Protein AF-A0A530Z2F0-F1 (afdb_monomer)

Nearest PDB structures (foldseek):
  2wtm-assembly1_B  TM=8.538E-01  e=4.099E-01  Butyrivibrio proteoclasticus
  7xrh-assembly1_B  TM=8.521E-01  e=4.373E-01  Lactobacillus acidophilus
  7v8w-assembly1_A  TM=6.581E-01  e=2.441E-01  Paenibacillus sp.
  7v8x-assembly1_A  TM=6.892E-01  e=3.841E-01  Paenibacillus sp.
  7v8u-assembly1_A  TM=6.479E-01  e=3.163E-01  Paenibacillus sp.

Solvent-accessible surface area (backbone atoms only — not comparable to full-atom values): 4716 Å² total; per-residue (Å²): 133,86,67,72,49,77,39,51,51,93,82,34,93,47,73,49,80,46,74,52,65,86,95,48,60,53,79,29,73,69,47,47,53,53,40,49,55,42,20,75,73,56,27,17,30,39,29,30,57,60,68,66,59,51,38,42,81,76,71,42,84,64,78,81,74,62,66,82,78,52,53,66,57,67,79,73,101

Radius of gyration: 12.89 Å; Cα contacts (8 Å, |Δi|>4): 103; chains: 1; bounding box: 25×24×34 Å

pLDDT: mean 91.52, std 8.45, range [57.97, 98.62]

Secondary structure (DSSP, 8-state):
----EEES-TT-S-EEEEE--TTS-TTSHHHHHHHHHHHHTT-EEEEE--HHHHGGGGT--PPPPPHHHHHHHHH--

Mean predicted aligned error: 3.64 Å

Sequence (77 aa):
MTTFLFDGPDTAPITILLAHGAGAPMDSASMNATAKALAEAGFRVARFEFHYMAARRYGHRKPPPRAETVNPEYIKA

Structure (mmCIF, N/CA/C/O backbone):
data_AF-A0A530Z2F0-F1
#
_entry.id   AF-A0A530Z2F0-F1
#
loop_
_atom_site.group_PDB
_atom_site.id
_atom_site.type_symbol
_atom_site.label_atom_id
_atom_site.label_alt_id
_atom_site.label_comp_id
_atom_site.label_asym_id
_atom_site.label_entity_id
_atom_site.label_seq_id
_atom_site.pdbx_PDB_ins_code
_atom_site.Cartn_x
_atom_site.Cartn_y
_atom_site.Cartn_z
_atom_site.occupancy
_atom_site.B_iso_or_equiv
_atom_site.auth_seq_id
_atom_site.auth_c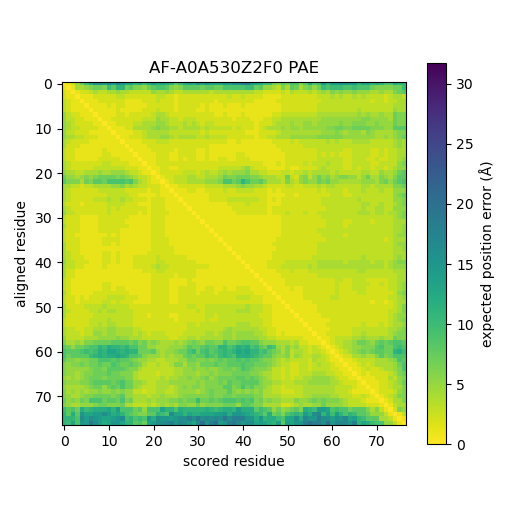omp_id
_atom_site.auth_asym_id
_atom_site.auth_atom_id
_atom_site.pdbx_PDB_model_num
ATOM 1 N N . MET A 1 1 ? -8.438 -6.055 -12.989 1.00 66.38 1 MET A N 1
ATOM 2 C CA . MET A 1 1 ? -8.880 -5.897 -11.590 1.00 66.38 1 MET A CA 1
ATOM 3 C C . MET A 1 1 ? -7.653 -5.674 -10.734 1.00 66.38 1 MET A C 1
ATOM 5 O O . MET A 1 1 ? -6.657 -6.348 -10.970 1.00 66.38 1 MET A O 1
ATOM 9 N N . THR A 1 2 ? -7.706 -4.711 -9.819 1.00 81.62 2 THR A N 1
ATOM 10 C CA . THR A 1 2 ? -6.643 -4.473 -8.835 1.00 81.62 2 THR A CA 1
ATOM 11 C C . THR A 1 2 ? -6.749 -5.531 -7.741 1.00 81.62 2 THR A C 1
ATOM 13 O O . THR A 1 2 ? -7.840 -5.771 -7.231 1.00 81.62 2 THR A O 1
ATOM 16 N N . THR A 1 3 ? -5.638 -6.188 -7.413 1.00 89.12 3 THR A N 1
ATOM 17 C CA . THR A 1 3 ? -5.576 -7.158 -6.312 1.00 89.12 3 THR A CA 1
ATOM 18 C C . THR A 1 3 ? -5.093 -6.454 -5.054 1.00 89.12 3 THR A C 1
ATOM 20 O O . THR A 1 3 ? -4.094 -5.736 -5.107 1.00 89.12 3 THR A O 1
ATOM 23 N N . PHE A 1 4 ? -5.770 -6.699 -3.933 1.00 94.06 4 PHE A N 1
ATOM 24 C CA . PHE A 1 4 ? -5.392 -6.165 -2.629 1.00 94.06 4 PHE A CA 1
ATOM 25 C C . PHE A 1 4 ? -4.804 -7.239 -1.721 1.00 94.06 4 PHE A C 1
ATOM 27 O O . PHE A 1 4 ? -5.258 -8.384 -1.723 1.00 94.06 4 PHE A O 1
ATOM 34 N N . LEU A 1 5 ? -3.836 -6.835 -0.901 1.00 96.06 5 LEU A N 1
ATOM 35 C CA . LEU A 1 5 ? -3.470 -7.537 0.325 1.00 96.06 5 LEU A CA 1
ATOM 36 C C . LEU A 1 5 ? -4.082 -6.803 1.512 1.00 96.06 5 LEU A C 1
ATOM 38 O O . LEU A 1 5 ? -4.069 -5.572 1.543 1.00 96.06 5 LEU A O 1
ATOM 42 N N . PHE A 1 6 ? -4.593 -7.562 2.476 1.00 97.25 6 PHE A N 1
ATOM 43 C CA . PHE A 1 6 ? -5.187 -7.012 3.684 1.00 97.25 6 PHE A CA 1
ATOM 44 C C . PHE A 1 6 ? -4.425 -7.450 4.929 1.00 97.25 6 PHE A C 1
ATOM 46 O O . PHE A 1 6 ? -4.021 -8.606 5.037 1.00 97.25 6 PHE A O 1
ATOM 53 N N . ASP A 1 7 ? -4.296 -6.524 5.872 1.00 98.38 7 ASP A N 1
ATOM 54 C CA . ASP A 1 7 ? -3.806 -6.764 7.225 1.00 98.38 7 ASP A CA 1
ATOM 55 C C . ASP A 1 7 ? -4.779 -6.136 8.240 1.00 98.38 7 ASP A C 1
ATOM 57 O O . ASP A 1 7 ? -5.485 -5.170 7.930 1.00 98.38 7 ASP A O 1
ATOM 61 N N . GLY A 1 8 ? -4.796 -6.666 9.464 1.00 97.62 8 GLY A N 1
ATOM 62 C CA . GLY A 1 8 ? -5.659 -6.187 10.548 1.00 97.62 8 GLY A CA 1
ATOM 63 C C . GLY A 1 8 ? -7.089 -6.745 10.520 1.00 97.62 8 GLY A C 1
ATOM 64 O O . GLY A 1 8 ? -7.413 -7.597 9.691 1.00 97.62 8 GLY A O 1
ATOM 65 N N . PRO A 1 9 ? -7.950 -6.319 11.463 1.00 96.75 9 PRO A N 1
ATOM 66 C CA . PRO A 1 9 ? -9.302 -6.852 11.597 1.00 96.75 9 PRO A CA 1
ATOM 67 C C . PRO A 1 9 ? -10.193 -6.465 10.415 1.00 96.75 9 PRO A C 1
ATOM 69 O O . PRO A 1 9 ? -10.289 -5.289 10.061 1.00 96.75 9 PRO A O 1
ATOM 72 N N . ASP A 1 10 ? -10.945 -7.426 9.874 1.00 95.62 10 ASP A N 1
ATOM 73 C CA . ASP A 1 10 ? -11.900 -7.147 8.795 1.00 95.62 10 ASP A CA 1
ATOM 74 C C . ASP A 1 10 ? -12.996 -6.148 9.205 1.00 95.62 10 ASP A C 1
ATOM 76 O O . ASP A 1 10 ? -13.556 -5.451 8.359 1.00 95.62 10 ASP A O 1
ATOM 80 N N . THR A 1 11 ? -13.268 -6.067 10.508 1.00 96.06 11 THR A N 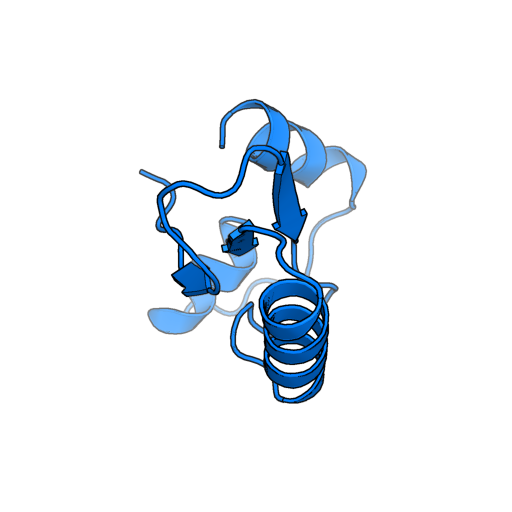1
ATOM 81 C CA . THR A 1 11 ? -14.277 -5.210 11.135 1.00 96.06 11 THR A CA 1
ATOM 82 C C . THR A 1 11 ? -13.718 -3.882 11.647 1.00 96.06 11 THR A C 1
ATOM 84 O O . THR A 1 11 ? -14.425 -3.176 12.368 1.00 96.06 11 THR A O 1
ATOM 87 N N . ALA A 1 12 ? -12.455 -3.544 11.358 1.00 97.38 12 ALA A N 1
ATOM 88 C CA . ALA A 1 12 ? -11.900 -2.275 11.815 1.00 97.38 12 ALA A CA 1
ATOM 89 C C . ALA A 1 12 ? -12.691 -1.100 11.206 1.00 97.38 12 ALA A C 1
ATOM 91 O O . ALA A 1 12 ? -12.978 -1.110 10.006 1.00 97.38 12 ALA A O 1
ATOM 92 N N . PRO A 1 13 ? -13.022 -0.063 11.995 1.00 95.94 13 PRO A N 1
ATOM 93 C CA . PRO A 1 13 ? -13.854 1.045 11.522 1.00 95.94 13 PRO A CA 1
ATOM 94 C C . PRO A 1 13 ? -13.144 1.933 10.490 1.00 95.94 13 PRO A C 1
ATOM 96 O O . PRO A 1 13 ? -13.798 2.695 9.783 1.00 95.94 13 PRO A O 1
ATOM 99 N N . ILE A 1 14 ? -11.811 1.859 10.412 1.00 97.88 14 ILE A N 1
ATOM 100 C CA . ILE A 1 14 ? -10.979 2.664 9.517 1.00 97.88 14 ILE A CA 1
ATOM 101 C C . ILE A 1 14 ? -10.080 1.731 8.707 1.00 97.88 14 ILE A C 1
ATOM 103 O O . ILE A 1 14 ? -9.383 0.884 9.272 1.00 97.88 14 ILE A O 1
ATOM 107 N N . THR A 1 15 ? -10.074 1.933 7.386 1.00 97.56 15 THR A N 1
ATOM 108 C CA . THR A 1 15 ? -9.148 1.271 6.461 1.00 97.56 15 THR A CA 1
ATOM 109 C C . THR A 1 15 ? -8.130 2.270 5.918 1.00 97.56 15 THR A C 1
ATOM 111 O O . THR A 1 15 ? -8.507 3.312 5.386 1.00 97.56 15 THR A O 1
ATOM 114 N N . ILE A 1 16 ? -6.843 1.943 6.028 1.00 97.38 16 I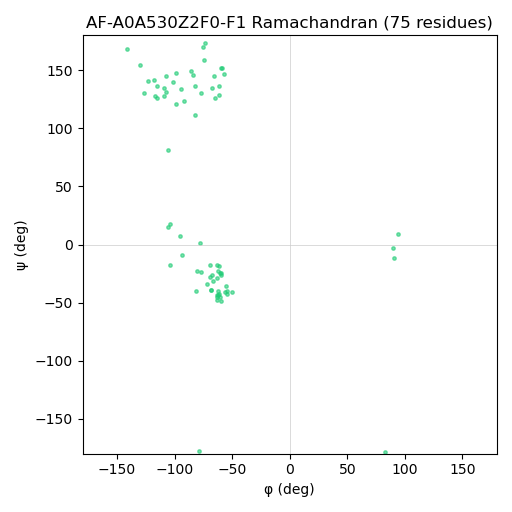LE A N 1
ATOM 115 C CA . ILE A 1 16 ? -5.736 2.706 5.445 1.00 97.38 16 ILE A CA 1
ATOM 116 C C . ILE A 1 16 ? -5.315 2.026 4.142 1.00 97.38 16 ILE A C 1
ATOM 118 O O . ILE A 1 16 ? -4.918 0.862 4.149 1.00 97.38 16 ILE A O 1
ATOM 122 N N . LEU A 1 17 ? -5.379 2.757 3.029 1.00 95.69 17 LEU A N 1
ATOM 123 C CA . LEU A 1 17 ? -4.887 2.299 1.732 1.00 95.69 17 LEU A CA 1
ATOM 124 C C . LEU A 1 17 ? -3.426 2.727 1.540 1.00 95.69 17 LEU A C 1
ATOM 126 O O . LEU A 1 17 ? -3.119 3.917 1.592 1.00 95.69 17 LEU A O 1
ATOM 130 N N . LEU A 1 18 ? -2.533 1.771 1.283 1.00 95.75 18 LEU A N 1
ATOM 131 C CA . LEU A 1 18 ? -1.120 2.025 1.003 1.00 95.75 18 LEU A CA 1
ATOM 132 C C . LEU A 1 18 ? -0.759 1.611 -0.427 1.00 95.75 18 LEU A C 1
ATOM 134 O O . LEU A 1 18 ? -0.946 0.462 -0.832 1.00 95.75 18 LEU A O 1
ATOM 138 N N . ALA A 1 19 ? -0.171 2.553 -1.163 1.00 93.25 19 ALA A N 1
ATOM 139 C CA . ALA A 1 19 ? 0.522 2.297 -2.419 1.00 93.25 19 ALA A CA 1
ATOM 140 C C . ALA A 1 19 ? 2.033 2.209 -2.169 1.00 93.25 19 ALA A C 1
ATOM 142 O O . ALA A 1 19 ? 2.578 2.901 -1.307 1.00 93.25 19 ALA A O 1
ATOM 143 N N . HIS A 1 20 ? 2.736 1.383 -2.938 1.00 92.50 20 HIS A N 1
ATOM 144 C CA . HIS A 1 20 ? 4.195 1.320 -2.874 1.00 92.50 20 HIS A CA 1
ATOM 145 C C . HIS A 1 20 ? 4.870 2.532 -3.544 1.00 92.50 2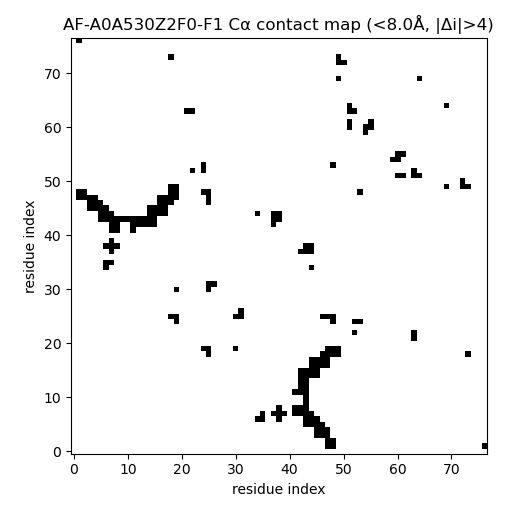0 HIS A C 1
ATOM 147 O O . HIS A 1 20 ? 4.315 3.184 -4.429 1.00 92.50 20 HIS A O 1
ATOM 153 N N . GLY A 1 21 ? 6.127 2.784 -3.170 1.00 88.81 21 GLY A N 1
ATOM 154 C CA . GLY A 1 21 ? 7.009 3.719 -3.873 1.00 88.81 21 GLY A CA 1
ATOM 155 C C . GLY A 1 21 ? 7.614 3.126 -5.152 1.00 88.81 21 GLY A C 1
ATOM 156 O O . GLY A 1 21 ? 7.351 1.982 -5.528 1.00 88.81 21 GLY A O 1
ATOM 157 N N . ALA A 1 22 ? 8.465 3.891 -5.836 1.00 84.38 22 ALA A N 1
ATOM 158 C CA . ALA A 1 22 ? 9.171 3.393 -7.012 1.00 84.38 22 ALA A CA 1
ATOM 159 C C . ALA A 1 22 ? 10.142 2.256 -6.639 1.00 84.38 22 ALA A C 1
ATOM 161 O O . ALA A 1 22 ? 11.019 2.420 -5.798 1.00 84.38 22 ALA A O 1
ATOM 162 N N . GLY A 1 23 ? 10.013 1.107 -7.309 1.00 84.19 23 GLY A N 1
ATOM 163 C CA . GLY A 1 23 ? 11.019 0.041 -7.274 1.00 84.19 23 GLY A CA 1
ATOM 164 C C . GLY A 1 23 ? 10.854 -1.031 -6.194 1.00 84.19 23 GLY A C 1
ATOM 165 O O . GLY A 1 23 ? 11.486 -2.077 -6.330 1.00 84.19 23 GLY A O 1
ATOM 166 N N . ALA A 1 24 ? 9.978 -0.843 -5.206 1.00 91.81 24 ALA A N 1
ATOM 167 C CA . ALA A 1 24 ? 9.669 -1.849 -4.188 1.00 91.81 24 ALA A CA 1
ATOM 168 C C . ALA A 1 24 ? 8.202 -2.306 -4.307 1.00 91.81 24 ALA A C 1
ATOM 170 O O . ALA A 1 24 ? 7.341 -1.454 -4.512 1.00 91.81 24 ALA A O 1
ATOM 171 N N . PRO A 1 25 ? 7.899 -3.613 -4.222 1.00 94.25 25 PRO A N 1
ATOM 172 C CA . PRO A 1 25 ? 6.528 -4.118 -4.319 1.00 94.25 25 PRO A CA 1
ATOM 173 C C . PRO A 1 25 ? 5.720 -3.853 -3.036 1.00 94.25 25 PRO A C 1
ATOM 175 O O . PRO A 1 25 ? 6.272 -3.478 -1.992 1.00 94.25 25 PRO A O 1
ATOM 178 N N . MET A 1 26 ? 4.403 -4.078 -3.096 1.00 95.62 26 MET A N 1
ATOM 179 C CA . MET A 1 26 ? 3.496 -3.886 -1.947 1.00 95.62 26 MET A CA 1
ATOM 180 C C . MET A 1 26 ? 3.792 -4.816 -0.754 1.00 95.62 26 MET A C 1
ATOM 182 O O . MET A 1 26 ? 3.360 -4.540 0.364 1.00 95.62 26 MET A O 1
ATOM 186 N N . ASP A 1 27 ? 4.543 -5.895 -0.984 1.00 95.75 27 ASP A N 1
ATOM 187 C CA . ASP A 1 27 ? 5.018 -6.886 -0.009 1.00 95.75 27 ASP A CA 1
ATOM 188 C C . ASP A 1 27 ? 6.512 -6.714 0.338 1.00 95.75 27 ASP A C 1
ATOM 190 O O . ASP A 1 27 ? 7.141 -7.617 0.894 1.00 95.75 27 ASP A O 1
ATOM 194 N N . SER A 1 28 ? 7.097 -5.545 0.044 1.00 96.50 28 SER A N 1
ATOM 195 C CA . SER A 1 28 ? 8.449 -5.202 0.499 1.00 96.50 28 SER A CA 1
ATOM 196 C C . SER A 1 28 ? 8.561 -5.228 2.028 1.00 96.50 28 SER A C 1
ATOM 198 O O . SER A 1 28 ? 7.595 -4.963 2.741 1.00 96.50 28 SER A O 1
ATOM 200 N N . ALA A 1 29 ? 9.763 -5.500 2.547 1.00 96.81 29 ALA A N 1
ATOM 201 C CA . ALA A 1 29 ? 9.996 -5.617 3.989 1.00 96.81 29 ALA A CA 1
ATOM 202 C C . ALA A 1 29 ? 9.524 -4.380 4.776 1.00 96.81 29 ALA A C 1
ATOM 204 O O . ALA A 1 29 ? 8.857 -4.521 5.798 1.00 96.81 29 ALA A O 1
ATOM 205 N N . SER A 1 30 ? 9.800 -3.175 4.261 1.00 95.75 30 SER A N 1
ATOM 206 C CA . SER A 1 30 ? 9.323 -1.928 4.867 1.00 95.75 30 SER A CA 1
ATOM 207 C C . SER A 1 30 ? 7.797 -1.837 4.858 1.00 95.75 30 SER A C 1
ATOM 209 O O . SER A 1 30 ? 7.215 -1.486 5.877 1.00 95.75 30 SER A O 1
ATOM 211 N N . MET A 1 31 ? 7.143 -2.169 3.740 1.00 97.38 31 MET A N 1
ATOM 212 C CA . MET A 1 31 ? 5.684 -2.084 3.634 1.00 97.38 31 MET A CA 1
ATOM 213 C C . MET A 1 31 ? 4.983 -3.121 4.522 1.00 97.38 31 MET A C 1
ATOM 215 O O . MET A 1 31 ? 3.995 -2.792 5.172 1.00 97.38 31 MET A O 1
ATOM 219 N N . ASN A 1 32 ? 5.522 -4.342 4.615 1.00 98.12 32 ASN A N 1
ATOM 220 C CA . ASN A 1 32 ? 5.038 -5.363 5.550 1.00 98.12 32 ASN A CA 1
ATOM 221 C C . ASN A 1 32 ? 5.150 -4.885 7.004 1.00 98.12 32 ASN A C 1
ATOM 223 O O . ASN A 1 32 ? 4.203 -5.038 7.770 1.00 98.12 32 ASN A O 1
ATOM 227 N N . ALA A 1 33 ? 6.285 -4.288 7.384 1.00 98.25 33 ALA A N 1
ATOM 228 C CA . ALA A 1 33 ? 6.484 -3.770 8.735 1.00 98.25 33 ALA A CA 1
ATOM 229 C C . ALA A 1 33 ? 5.504 -2.629 9.061 1.00 98.25 33 ALA A C 1
ATOM 231 O O . ALA A 1 33 ? 4.895 -2.633 10.129 1.00 98.25 33 ALA A O 1
ATOM 232 N N . THR A 1 34 ? 5.297 -1.693 8.128 1.00 98.25 34 THR A N 1
ATOM 233 C CA . THR A 1 34 ? 4.322 -0.604 8.285 1.00 98.25 34 THR A CA 1
ATOM 234 C C . THR A 1 34 ? 2.892 -1.130 8.400 1.00 98.25 34 THR A C 1
ATOM 236 O O . THR A 1 34 ? 2.172 -0.729 9.312 1.00 98.25 34 THR A O 1
ATOM 239 N N . ALA A 1 35 ? 2.478 -2.047 7.520 1.00 98.44 35 ALA A N 1
ATOM 240 C CA . ALA A 1 35 ? 1.135 -2.625 7.551 1.00 98.44 35 ALA A CA 1
ATOM 241 C C . ALA A 1 35 ? 0.873 -3.384 8.854 1.00 98.44 35 ALA A C 1
ATOM 243 O O . ALA A 1 35 ? -0.172 -3.194 9.471 1.00 98.44 35 ALA A O 1
ATOM 244 N N . LYS A 1 36 ? 1.855 -4.166 9.317 1.00 98.44 36 LYS A N 1
ATOM 245 C CA . LYS A 1 36 ? 1.782 -4.869 10.599 1.00 98.44 36 LYS A CA 1
ATOM 246 C C . LYS A 1 36 ? 1.613 -3.900 11.772 1.00 98.44 36 LYS A C 1
ATOM 248 O O . LYS A 1 36 ? 0.716 -4.099 12.581 1.00 98.44 36 LYS A O 1
ATOM 253 N N . ALA A 1 37 ? 2.420 -2.841 11.843 1.00 98.56 37 ALA A N 1
ATOM 254 C CA . ALA A 1 37 ? 2.337 -1.868 12.934 1.00 98.56 37 ALA A CA 1
ATOM 255 C C . ALA A 1 37 ? 0.979 -1.137 12.969 1.00 98.56 37 ALA A C 1
ATOM 257 O O . ALA A 1 37 ? 0.408 -0.931 14.037 1.00 98.56 37 ALA A O 1
ATOM 258 N N . LEU A 1 38 ? 0.432 -0.776 11.803 1.00 98.50 38 LEU A N 1
ATOM 259 C CA . LEU A 1 38 ? -0.898 -0.163 11.705 1.00 98.50 38 LEU A CA 1
ATOM 260 C C . LEU A 1 38 ? -2.015 -1.152 12.069 1.00 98.50 38 LEU A C 1
ATOM 262 O O . LEU A 1 38 ? -2.962 -0.783 12.761 1.00 98.50 38 LEU A O 1
ATOM 266 N N . ALA A 1 39 ? -1.891 -2.411 11.652 1.00 98.31 39 ALA A N 1
ATOM 267 C CA . ALA A 1 39 ? -2.827 -3.466 12.024 1.00 98.31 39 ALA A CA 1
ATOM 268 C C . ALA A 1 39 ? -2.844 -3.716 13.540 1.00 98.31 39 ALA A C 1
ATOM 270 O O . ALA A 1 39 ? -3.915 -3.808 14.138 1.00 98.31 39 ALA A O 1
ATOM 271 N N . GLU A 1 40 ? -1.671 -3.761 14.176 1.00 98.31 40 GLU A N 1
ATOM 272 C CA . GLU A 1 40 ? -1.528 -3.878 15.635 1.00 98.31 40 GLU A CA 1
ATOM 273 C C . GLU A 1 40 ? -2.114 -2.665 16.377 1.00 98.31 40 GLU A C 1
ATOM 275 O O . GLU A 1 40 ? -2.626 -2.811 17.485 1.00 98.31 40 GLU A O 1
ATOM 280 N N . ALA A 1 41 ? -2.122 -1.486 15.748 1.00 98.00 41 ALA A N 1
ATOM 281 C CA . ALA A 1 41 ? -2.797 -0.292 16.256 1.00 98.00 41 ALA A CA 1
ATOM 282 C C . ALA A 1 41 ? -4.328 -0.289 16.033 1.00 98.00 41 ALA A C 1
ATOM 284 O O . ALA A 1 41 ? -4.997 0.672 16.413 1.00 98.00 41 ALA A O 1
ATOM 285 N N . GLY A 1 42 ? -4.896 -1.345 15.439 1.00 97.88 42 GLY A N 1
ATOM 286 C CA . GLY A 1 42 ? -6.342 -1.522 15.270 1.00 97.88 42 GLY A CA 1
ATOM 287 C C . GLY A 1 42 ? -6.912 -1.032 13.937 1.00 97.88 42 GLY A C 1
ATOM 288 O O . GLY A 1 42 ? -8.134 -1.000 13.781 1.00 97.88 42 GLY A O 1
ATOM 289 N N . PHE A 1 43 ? -6.069 -0.667 12.969 1.00 98.62 43 PHE A N 1
ATOM 290 C CA . PHE A 1 43 ? -6.517 -0.315 11.620 1.00 98.62 43 PHE A CA 1
ATOM 291 C C . PHE A 1 43 ? -6.656 -1.556 10.736 1.00 98.62 43 PHE A C 1
ATOM 293 O O . PHE A 1 43 ? -5.886 -2.508 10.854 1.00 98.62 43 PHE A O 1
ATOM 300 N N . ARG A 1 44 ? -7.582 -1.520 9.774 1.00 98.44 44 ARG A N 1
ATOM 301 C CA . ARG A 1 44 ? -7.485 -2.390 8.598 1.00 98.44 44 ARG A CA 1
ATOM 302 C C . ARG A 1 44 ? -6.536 -1.730 7.610 1.00 98.44 44 ARG A C 1
ATOM 304 O O . ARG A 1 44 ? -6.622 -0.526 7.375 1.00 98.44 44 ARG A O 1
ATOM 311 N N . VAL A 1 45 ? -5.636 -2.491 7.010 1.00 98.44 45 VAL A N 1
ATOM 312 C CA . VAL A 1 45 ? -4.713 -1.979 5.995 1.00 98.44 45 VAL A CA 1
ATOM 313 C C . VAL A 1 45 ? -4.998 -2.692 4.689 1.00 98.44 45 VAL A C 1
ATOM 315 O O . VAL A 1 45 ? -5.029 -3.916 4.657 1.00 98.44 45 VAL A O 1
ATOM 318 N N . ALA A 1 46 ? -5.208 -1.930 3.622 1.00 97.12 46 ALA A N 1
ATOM 319 C CA . ALA A 1 46 ? -5.285 -2.428 2.257 1.00 97.12 46 ALA A CA 1
ATOM 320 C C . ALA A 1 46 ? -4.017 -2.002 1.514 1.00 97.12 46 ALA A C 1
ATOM 322 O O . ALA A 1 46 ? -3.623 -0.836 1.556 1.00 97.12 46 ALA A O 1
ATOM 323 N N . ARG A 1 47 ? -3.369 -2.932 0.820 1.00 96.94 47 ARG A N 1
ATOM 324 C CA . ARG A 1 47 ? -2.177 -2.665 0.011 1.00 96.94 47 ARG A CA 1
ATOM 325 C C . ARG A 1 47 ? -2.419 -3.106 -1.414 1.00 96.94 47 ARG A C 1
ATOM 327 O O . ARG A 1 47 ? -3.008 -4.162 -1.630 1.00 96.94 47 ARG A O 1
ATOM 334 N N . PHE A 1 48 ? -1.942 -2.325 -2.370 1.00 94.81 48 PHE A N 1
ATOM 335 C CA . PHE A 1 48 ? -2.047 -2.658 -3.785 1.00 94.81 48 PHE A CA 1
ATOM 336 C C . PHE A 1 48 ? -0.780 -2.260 -4.539 1.00 94.81 48 PHE A C 1
ATOM 338 O O . PHE A 1 48 ? 0.079 -1.526 -4.037 1.00 94.81 48 PHE A O 1
ATOM 345 N N . GLU A 1 49 ? -0.682 -2.743 -5.772 1.00 94.06 49 GLU A N 1
ATOM 346 C CA . GLU A 1 49 ? 0.342 -2.319 -6.715 1.00 94.06 49 GLU A CA 1
ATOM 347 C C . GLU A 1 49 ? -0.259 -1.491 -7.836 1.00 94.06 49 GLU A C 1
ATOM 349 O O . GLU A 1 49 ? -1.252 -1.888 -8.450 1.00 94.06 49 GLU A O 1
ATOM 354 N N . PHE A 1 50 ? 0.405 -0.380 -8.156 1.00 92.75 50 PHE A N 1
ATOM 355 C CA . PHE A 1 50 ? 0.195 0.273 -9.438 1.00 92.75 50 PHE A CA 1
ATOM 356 C C . PHE A 1 50 ? 0.481 -0.725 -10.559 1.00 92.75 50 PHE A C 1
ATOM 358 O O . PHE A 1 50 ? 1.378 -1.573 -10.452 1.00 92.75 50 PHE A O 1
ATOM 365 N N . HIS A 1 51 ? -0.241 -0.607 -11.666 1.00 90.94 51 HIS A N 1
ATOM 366 C CA . HIS A 1 51 ? -0.251 -1.594 -12.737 1.00 90.94 51 HIS A CA 1
ATOM 367 C C . HIS A 1 51 ? 1.157 -1.892 -13.274 1.00 90.94 51 HIS A C 1
ATOM 369 O O . HIS A 1 51 ? 1.489 -3.038 -13.579 1.00 90.94 51 HIS A O 1
ATOM 375 N N . TYR A 1 52 ? 2.027 -0.878 -13.328 1.00 91.06 52 TYR A N 1
ATOM 376 C CA . TYR A 1 52 ? 3.411 -1.049 -13.774 1.00 91.06 52 TYR A CA 1
ATOM 377 C C . TYR A 1 52 ? 4.266 -1.908 -12.822 1.00 91.06 52 TYR A C 1
ATOM 379 O O . TYR A 1 52 ? 5.176 -2.591 -13.297 1.00 91.06 52 TYR A O 1
ATOM 387 N N . MET A 1 53 ? 4.005 -1.887 -11.508 1.00 92.88 53 MET A N 1
ATOM 388 C CA . MET A 1 53 ? 4.671 -2.774 -10.545 1.00 92.88 53 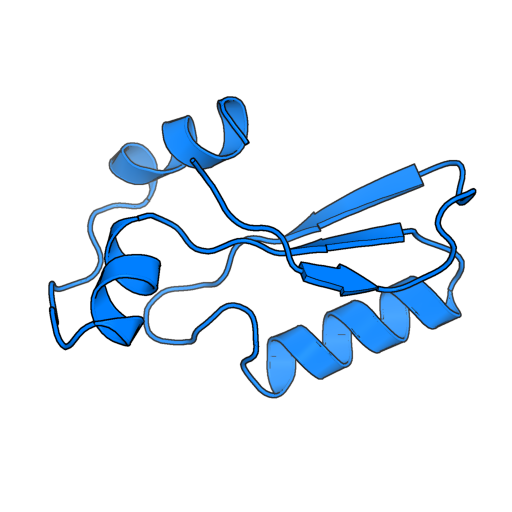MET A CA 1
ATOM 389 C C . MET A 1 53 ? 4.023 -4.151 -10.525 1.00 92.88 53 MET A C 1
ATOM 391 O O . MET A 1 53 ? 4.758 -5.136 -10.549 1.00 92.88 53 MET A O 1
ATOM 395 N N . ALA A 1 54 ? 2.691 -4.234 -10.601 1.00 92.44 54 ALA A N 1
ATOM 396 C CA . ALA A 1 54 ? 1.981 -5.510 -10.712 1.00 92.44 54 ALA A CA 1
ATOM 397 C C . ALA A 1 54 ? 2.473 -6.322 -11.921 1.00 92.44 54 ALA A C 1
ATOM 399 O O . ALA A 1 54 ? 2.740 -7.520 -11.821 1.00 92.44 54 ALA A O 1
ATOM 400 N N . ALA A 1 55 ? 2.708 -5.654 -13.055 1.00 91.56 55 ALA A N 1
ATOM 401 C CA . ALA A 1 55 ? 3.255 -6.272 -14.259 1.00 91.56 55 ALA A CA 1
ATOM 402 C C . ALA A 1 55 ? 4.652 -6.902 -14.050 1.00 91.56 55 ALA A C 1
ATOM 404 O O . ALA A 1 55 ?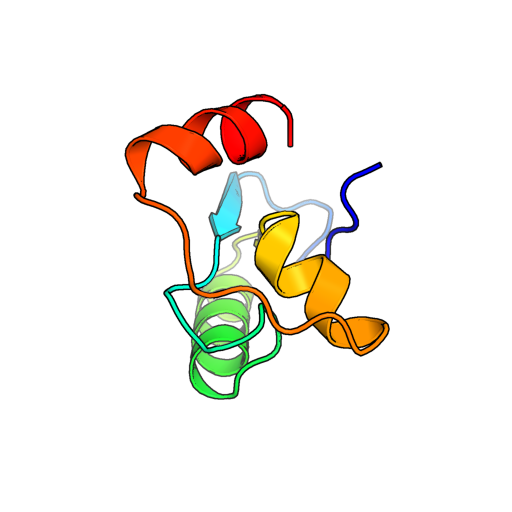 5.004 -7.855 -14.753 1.00 91.56 55 ALA A O 1
ATOM 405 N N . ARG A 1 56 ? 5.438 -6.444 -13.059 1.00 92.19 56 ARG A N 1
ATOM 406 C CA . ARG A 1 56 ? 6.749 -7.040 -12.733 1.00 92.19 56 ARG A CA 1
ATOM 407 C C . ARG A 1 56 ? 6.625 -8.446 -12.165 1.00 92.19 56 ARG A C 1
ATOM 409 O O . ARG A 1 56 ? 7.548 -9.233 -12.371 1.00 92.19 56 ARG A O 1
ATOM 416 N N . ARG A 1 57 ? 5.498 -8.789 -11.527 1.00 90.50 57 ARG A N 1
ATOM 417 C CA . ARG A 1 57 ? 5.227 -10.159 -11.052 1.00 90.50 57 ARG A CA 1
ATOM 418 C C . ARG A 1 57 ? 5.164 -11.170 -12.201 1.00 90.50 57 ARG A C 1
ATOM 420 O O . ARG A 1 57 ? 5.436 -12.344 -11.988 1.00 90.50 57 ARG A O 1
ATOM 427 N N . TYR A 1 58 ? 4.892 -10.697 -13.418 1.00 91.44 58 TYR A N 1
ATOM 428 C CA . TYR A 1 58 ? 4.835 -11.494 -14.646 1.00 91.44 58 TYR A CA 1
ATOM 429 C C . TYR A 1 58 ? 6.054 -11.276 -15.564 1.00 91.44 58 TYR A C 1
ATOM 431 O O . TYR A 1 58 ? 6.023 -11.628 -16.738 1.00 91.44 58 TYR A O 1
ATOM 439 N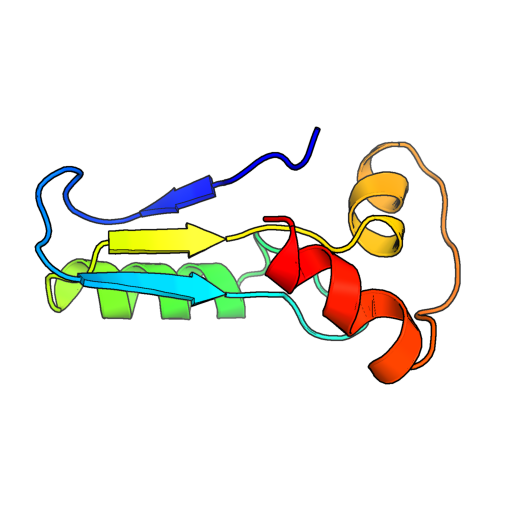 N . GLY A 1 59 ? 7.134 -10.672 -15.052 1.00 91.38 59 GLY A N 1
ATOM 440 C CA . GLY A 1 59 ? 8.388 -10.472 -15.793 1.00 91.38 59 GLY A CA 1
ATOM 441 C C . GLY A 1 59 ? 8.484 -9.169 -16.598 1.00 91.38 59 GLY A C 1
ATOM 442 O O . GLY A 1 59 ? 9.546 -8.872 -17.148 1.00 91.38 59 GLY A O 1
ATOM 443 N N . HIS A 1 60 ? 7.444 -8.331 -16.633 1.00 88.81 60 HIS A N 1
ATOM 444 C CA . HIS A 1 60 ? 7.503 -7.046 -17.335 1.00 88.81 60 HIS A CA 1
ATOM 445 C C . HIS A 1 60 ? 8.177 -5.968 -16.480 1.00 88.81 60 HIS A C 1
ATOM 447 O O . HIS A 1 60 ? 7.614 -5.490 -15.500 1.00 88.81 60 HIS A O 1
ATOM 453 N N . ARG A 1 61 ? 9.375 -5.520 -16.872 1.00 85.25 61 ARG A N 1
ATOM 454 C CA . ARG A 1 61 ? 10.134 -4.482 -16.153 1.00 85.25 61 ARG A CA 1
ATOM 455 C C . ARG A 1 61 ? 10.101 -3.141 -16.879 1.00 85.25 61 ARG A C 1
ATOM 457 O O . ARG A 1 61 ? 11.043 -2.777 -17.573 1.00 85.25 61 ARG A O 1
ATOM 464 N N . LYS A 1 62 ? 9.016 -2.388 -16.688 1.00 84.12 62 LYS A N 1
ATOM 465 C CA . LYS A 1 62 ? 8.944 -0.984 -17.118 1.00 84.12 62 LYS A CA 1
ATOM 466 C C . LYS A 1 62 ? 9.570 -0.058 -16.061 1.00 84.12 62 LYS A C 1
ATOM 468 O O . LYS A 1 62 ? 9.465 -0.352 -14.858 1.00 84.12 62 LYS A O 1
ATOM 473 N N . PRO A 1 63 ? 10.222 1.044 -16.476 1.00 86.50 63 PRO A N 1
ATOM 474 C CA . PRO A 1 63 ? 10.609 2.098 -15.547 1.00 86.50 63 PRO A CA 1
ATOM 475 C C . PRO A 1 63 ? 9.360 2.681 -14.865 1.00 86.50 63 PRO A C 1
ATOM 477 O O . PRO A 1 63 ? 8.272 2.628 -15.448 1.00 86.50 63 PRO A O 1
ATOM 480 N N . PRO A 1 64 ? 9.489 3.198 -13.631 1.00 87.38 64 PRO A N 1
ATOM 481 C CA . PRO A 1 64 ? 8.375 3.844 -12.958 1.00 87.38 64 PRO A CA 1
ATOM 482 C C . PRO A 1 64 ? 7.919 5.059 -13.778 1.00 87.38 64 PRO A C 1
ATOM 484 O O . PRO A 1 64 ? 8.755 5.879 -14.169 1.00 87.38 64 PRO A O 1
ATOM 487 N N . PRO A 1 65 ? 6.618 5.176 -14.078 1.00 90.56 65 PRO A N 1
ATOM 488 C CA . PRO A 1 65 ? 6.084 6.363 -14.720 1.00 90.56 65 PRO A CA 1
ATOM 489 C C . PRO A 1 65 ? 6.030 7.519 -13.705 1.00 90.56 65 PRO A C 1
ATOM 491 O O . PRO A 1 65 ? 6.295 7.340 -12.514 1.00 90.56 65 PRO A O 1
ATOM 494 N N . ARG A 1 66 ? 5.690 8.726 -14.164 1.00 90.56 66 ARG A N 1
ATOM 495 C CA . ARG A 1 66 ? 5.525 9.872 -13.259 1.00 90.56 66 ARG A CA 1
ATOM 496 C C . ARG A 1 66 ? 4.336 9.650 -12.320 1.00 90.56 66 ARG A C 1
ATOM 498 O O . ARG A 1 66 ? 3.336 9.068 -12.740 1.00 90.56 66 ARG A O 1
ATOM 505 N N . ALA A 1 67 ? 4.423 10.126 -11.080 1.00 85.06 67 ALA A N 1
ATOM 506 C CA . ALA A 1 67 ? 3.393 9.889 -10.066 1.00 85.06 67 ALA A CA 1
ATOM 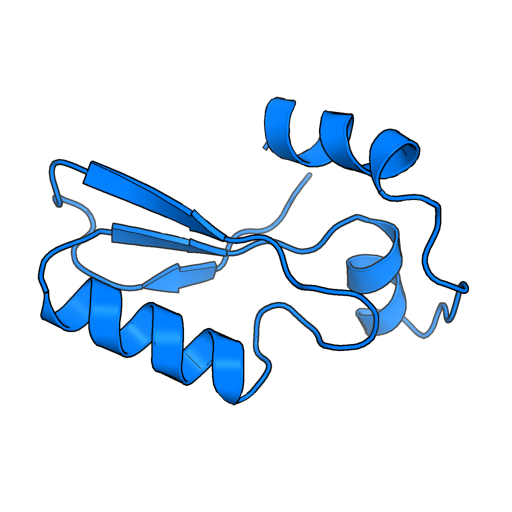507 C C . ALA A 1 67 ? 1.993 10.326 -10.538 1.00 85.06 67 ALA A C 1
ATOM 509 O O . ALA A 1 67 ? 1.024 9.584 -10.389 1.00 85.06 67 ALA A O 1
ATOM 510 N N . GLU A 1 68 ? 1.893 11.464 -11.229 1.00 88.38 68 GLU A N 1
ATOM 511 C CA . GLU A 1 68 ? 0.625 12.014 -11.725 1.00 88.38 68 GLU A CA 1
ATOM 512 C C . GLU A 1 68 ? -0.095 11.065 -12.694 1.00 88.38 68 GLU A C 1
ATOM 514 O O . GLU A 1 68 ? -1.318 11.096 -12.797 1.00 88.38 68 GLU A O 1
ATOM 519 N N . THR A 1 69 ? 0.651 10.200 -13.386 1.00 89.06 69 THR A N 1
ATOM 520 C CA . THR A 1 69 ? 0.082 9.241 -14.344 1.00 89.06 69 THR A CA 1
ATOM 521 C C . THR A 1 69 ? -0.499 7.996 -13.682 1.00 89.06 69 THR A C 1
ATOM 523 O O . THR A 1 69 ? -1.369 7.361 -14.271 1.00 89.06 69 THR A O 1
ATOM 526 N N . VAL A 1 70 ? -0.055 7.660 -12.466 1.00 87.62 70 VAL A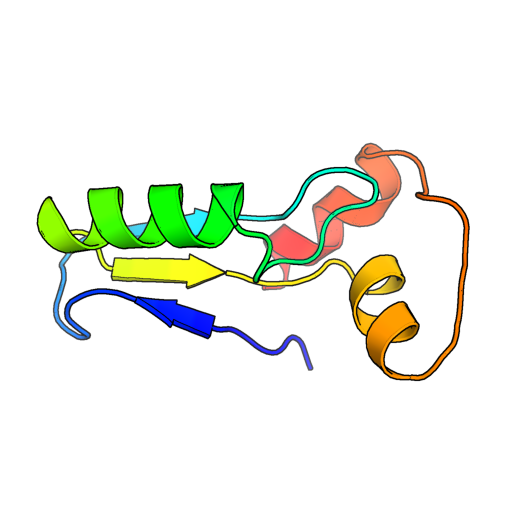 N 1
ATOM 527 C CA . VAL A 1 70 ? -0.522 6.478 -11.721 1.00 87.62 70 VAL A CA 1
ATOM 528 C C . VAL A 1 70 ? -1.497 6.827 -10.604 1.00 87.62 70 VAL A C 1
ATOM 530 O O . VAL A 1 70 ? -2.258 5.967 -10.179 1.00 87.62 70 VAL A O 1
ATOM 533 N N . ASN A 1 71 ? -1.558 8.089 -10.174 1.00 84.56 71 ASN A N 1
ATOM 534 C CA . ASN A 1 71 ? -2.526 8.547 -9.174 1.00 84.56 71 ASN A CA 1
ATOM 535 C C . ASN A 1 71 ? -3.988 8.144 -9.476 1.00 84.56 71 ASN A C 1
ATOM 537 O O . ASN A 1 71 ? -4.683 7.699 -8.563 1.00 84.56 71 ASN A O 1
ATOM 541 N N . PRO A 1 72 ? -4.486 8.200 -10.730 1.00 86.06 72 PRO A N 1
ATOM 542 C CA . PRO A 1 72 ? -5.851 7.762 -11.022 1.00 86.06 72 PRO A CA 1
ATOM 543 C C . PRO A 1 72 ? -6.119 6.280 -10.723 1.00 86.06 72 PRO A C 1
ATOM 545 O O . PRO A 1 72 ? -7.280 5.886 -10.625 1.00 86.06 72 PRO A O 1
ATOM 548 N N . GLU A 1 73 ? -5.082 5.446 -10.598 1.00 83.69 73 GLU A N 1
ATOM 549 C CA . GLU A 1 73 ? -5.232 4.024 -10.291 1.00 83.69 73 GLU A CA 1
ATOM 550 C C . GLU A 1 73 ? -5.657 3.786 -8.840 1.00 83.69 73 GLU A C 1
ATOM 552 O O . GLU A 1 73 ? -6.456 2.883 -8.619 1.00 83.69 73 GLU A O 1
ATOM 557 N N . TYR A 1 74 ? -5.216 4.608 -7.873 1.00 74.00 74 TYR A N 1
ATOM 558 C CA . TYR A 1 74 ? -5.693 4.481 -6.487 1.00 74.00 74 TYR A CA 1
ATOM 559 C C . TYR A 1 74 ? -7.096 5.069 -6.290 1.00 74.00 74 TYR A C 1
ATOM 561 O O . TYR A 1 74 ? -7.790 4.670 -5.370 1.00 74.00 74 TYR A O 1
ATOM 569 N N . ILE A 1 75 ? -7.536 6.002 -7.146 1.00 66.19 75 ILE A N 1
ATOM 570 C CA . ILE A 1 75 ? -8.911 6.546 -7.112 1.00 66.19 75 ILE A CA 1
ATOM 571 C C . ILE A 1 75 ? -9.930 5.483 -7.559 1.00 66.19 75 ILE A C 1
ATOM 573 O O . ILE A 1 75 ? -11.095 5.526 -7.177 1.00 66.19 75 ILE A O 1
ATOM 577 N N . LYS A 1 76 ? -9.491 4.541 -8.400 1.00 61.06 76 LYS A N 1
ATOM 578 C CA . LYS A 1 76 ? -10.297 3.418 -8.902 1.00 61.06 76 LYS A CA 1
ATOM 579 C C . LYS A 1 76 ? -10.151 2.139 -8.072 1.00 61.06 76 LYS A C 1
ATOM 581 O O . LYS A 1 76 ? -10.832 1.163 -8.387 1.00 61.06 76 LYS A O 1
ATOM 586 N N . ALA A 1 77 ? -9.210 2.125 -7.132 1.00 57.97 77 ALA A N 1
ATOM 587 C CA . ALA A 1 77 ? -8.917 1.009 -6.245 1.00 57.97 77 ALA A CA 1
ATOM 588 C C . ALA A 1 77 ? -9.883 1.066 -5.055 1.00 57.97 77 ALA A C 1
ATOM 590 O O . ALA A 1 77 ? -10.509 0.020 -4.781 1.00 57.97 77 ALA A O 1
#

Foldseek 3Di:
DWDKDKAADPPQPAEAEDEDDFPAACPHPVNVVVRHVVRVVRYMYIYTYQPQRVVVVVVRHDGDDDPVVRVVVVVVD